Protein AF-A0A077EEK6-F1 (afdb_monomer)

Radius of gyration: 12.17 Å; Cα contacts (8 Å, |Δi|>4): 148; chains: 1; bounding box: 35×25×25 Å

Nearest PDB structures (foldseek):
  6tmf-assembly1_F  TM=6.921E-01  e=3.101E-01  Thermococcus celer Vu 13 = JCM 8558
  6th6-assembly1_Af  TM=5.859E-01  e=2.344E-01  Thermococcus kodakarensis KOD1
  7zai-assembly1_E  TM=5.576E-01  e=6.072E-01  Pyrococcus abyssi GE5

Solvent-accessible surface area (backbone atoms only — not comparable to full-atom values): 4718 Å² total; per-residue (Å²): 132,82,74,50,54,81,37,35,26,73,40,70,52,57,39,74,90,56,84,51,43,32,32,37,28,31,67,87,72,48,75,46,67,50,54,73,83,50,57,82,75,62,54,74,71,26,30,38,35,40,45,84,96,55,60,43,37,39,33,23,59,82,97,41,80,78,48,70,49,74,62,62,83,80,72,81,83,127

Organism: NCBI:txid1338011

Foldseek 3Di:
DDFPDFWFFQDKFFDPVPVRFIWTQTPVRDIATDHPVVRVVDDGGWTWTDDPPDQKIFIGDPNDTPDMDGRDDPDPDD

Sequence (78 aa):
MDYSVFDRIIGKGKDKSNRDIPYIVLSNKKQEYISSNLWDCIEKGDSISKKEGEQYYYIFRGNKVIKYDLYISYKKLE

Secondary structure (DSSP, 8-state):
------EEEEEEEEETTTTTEEEEEETTS-EEE--HHHHTT--TT-EEE--TT-SEEEEEETTEEEEEEE--------

Structure (mmCIF, N/CA/C/O backbone):
data_AF-A0A077EEK6-F1
#
_entry.id   AF-A0A077EEK6-F1
#
loop_
_atom_site.group_PDB
_atom_site.id
_atom_site.type_symbol
_atom_site.label_atom_id
_atom_site.label_alt_id
_atom_site.label_comp_id
_atom_site.label_asym_id
_atom_site.label_entity_id
_atom_site.label_seq_id
_atom_site.pdbx_PDB_ins_code
_atom_site.Cartn_x
_atom_site.Cartn_y
_atom_site.Cartn_z
_atom_site.occupancy
_atom_site.B_iso_or_equiv
_atom_site.auth_seq_id
_atom_site.auth_comp_id
_atom_site.auth_asym_id
_atom_site.auth_atom_id
_atom_site.pdbx_PDB_model_num
ATOM 1 N N . MET A 1 1 ? -19.125 6.756 12.226 1.00 34.53 1 MET A N 1
ATOM 2 C CA . MET A 1 1 ? -18.030 5.789 12.003 1.00 34.53 1 MET A CA 1
ATOM 3 C C . MET A 1 1 ? -17.146 6.397 10.937 1.00 34.53 1 MET A C 1
ATOM 5 O O . MET A 1 1 ? -17.514 6.342 9.771 1.00 34.53 1 MET A O 1
ATOM 9 N N . ASP A 1 2 ? -16.066 7.063 11.335 1.00 32.75 2 ASP A N 1
ATOM 10 C CA . ASP A 1 2 ? -15.174 7.723 10.381 1.00 32.75 2 ASP A CA 1
ATOM 11 C C . ASP A 1 2 ? -14.270 6.690 9.711 1.00 32.75 2 ASP A C 1
ATOM 13 O O . ASP A 1 2 ? -13.267 6.238 10.264 1.00 32.75 2 ASP A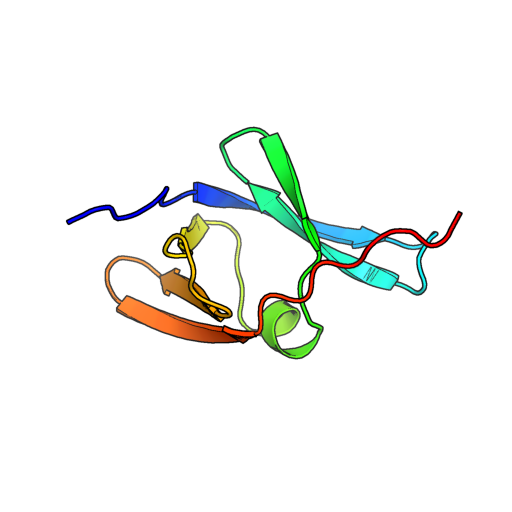 O 1
ATOM 17 N N . TYR A 1 3 ? -14.679 6.275 8.515 1.00 38.69 3 TYR A N 1
ATOM 18 C CA . TYR A 1 3 ? -13.825 5.585 7.560 1.00 38.69 3 TYR A CA 1
ATOM 19 C C . TYR A 1 3 ? -13.117 6.663 6.746 1.00 38.69 3 TYR A C 1
ATOM 21 O O . TYR A 1 3 ? -13.654 7.158 5.754 1.00 38.69 3 TYR A O 1
ATOM 29 N N . SER A 1 4 ? -11.939 7.086 7.200 1.00 47.66 4 SER A N 1
ATOM 30 C CA . SER A 1 4 ? -11.128 8.072 6.491 1.00 47.66 4 SER A CA 1
ATOM 31 C C . SER A 1 4 ? -10.591 7.450 5.192 1.00 47.66 4 SER A C 1
ATOM 33 O O . SER A 1 4 ? -9.536 6.827 5.155 1.00 47.66 4 SER A O 1
ATOM 35 N N . VAL A 1 5 ? -11.384 7.648 4.138 1.00 55.47 5 VAL A N 1
ATOM 36 C CA . VAL A 1 5 ? -11.073 7.584 2.705 1.00 55.47 5 VAL A CA 1
ATOM 37 C C . VAL A 1 5 ? -10.645 6.209 2.172 1.00 55.47 5 VAL A C 1
ATOM 39 O O . VAL A 1 5 ? -9.481 5.823 2.221 1.00 55.47 5 VAL A O 1
ATOM 42 N N . PHE A 1 6 ? -11.605 5.510 1.553 1.00 64.06 6 PHE A N 1
ATOM 43 C CA . PHE A 1 6 ? -11.316 4.489 0.546 1.00 64.06 6 PHE A CA 1
ATOM 44 C C . PHE A 1 6 ? -10.743 5.178 -0.692 1.00 64.06 6 PHE A C 1
ATOM 46 O O . PHE A 1 6 ? -11.497 5.652 -1.543 1.00 64.06 6 PHE A O 1
ATOM 53 N N . ASP A 1 7 ? -9.425 5.238 -0.810 1.00 81.94 7 ASP A N 1
ATOM 54 C CA . ASP A 1 7 ? -8.801 5.645 -2.062 1.00 81.94 7 ASP A CA 1
ATOM 55 C C . ASP A 1 7 ? -8.456 4.414 -2.892 1.00 81.94 7 ASP A C 1
ATOM 57 O O . ASP A 1 7 ? -7.943 3.414 -2.386 1.00 81.94 7 ASP A O 1
ATOM 61 N N . ARG A 1 8 ? -8.750 4.475 -4.191 1.00 90.25 8 ARG A N 1
ATOM 62 C CA . ARG A 1 8 ? -8.408 3.396 -5.117 1.00 90.25 8 ARG A CA 1
ATOM 63 C C . ARG A 1 8 ? -6.974 3.543 -5.579 1.00 90.25 8 ARG A C 1
ATOM 65 O O . ARG A 1 8 ? -6.544 4.628 -5.963 1.00 90.25 8 ARG A O 1
ATOM 72 N N . ILE A 1 9 ? -6.259 2.431 -5.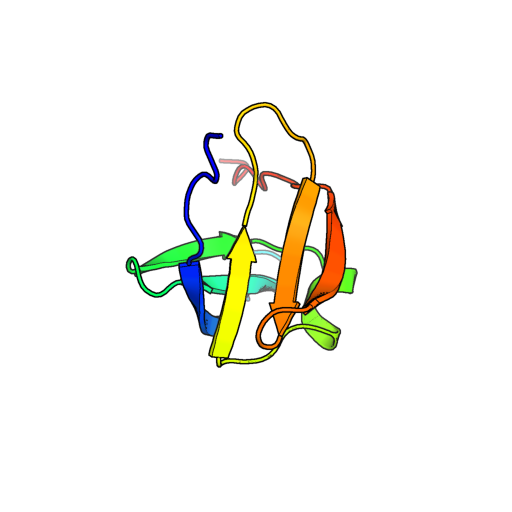628 1.00 92.38 9 ILE A N 1
ATOM 73 C CA . ILE A 1 9 ? -4.928 2.354 -6.214 1.00 92.38 9 ILE A CA 1
ATOM 74 C C . ILE A 1 9 ? -5.085 2.407 -7.735 1.00 92.38 9 ILE A C 1
ATOM 76 O O . ILE A 1 9 ? -5.604 1.482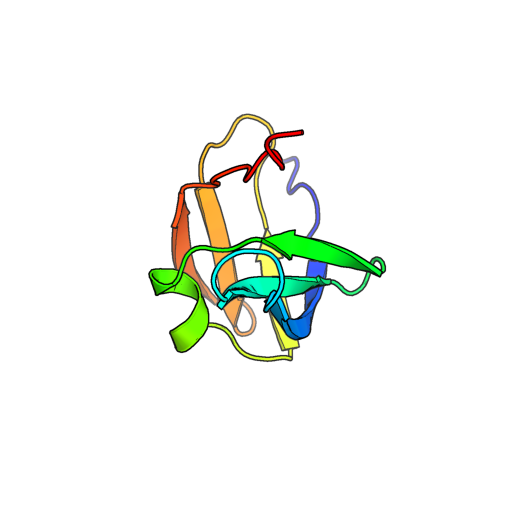 -8.358 1.00 92.38 9 ILE A O 1
ATOM 80 N N . ILE A 1 10 ? -4.625 3.495 -8.347 1.00 94.69 10 ILE A N 1
ATOM 81 C CA . ILE A 1 10 ? -4.633 3.689 -9.807 1.00 94.69 10 ILE A CA 1
ATOM 82 C C . ILE A 1 10 ? -3.252 3.441 -10.429 1.00 94.69 10 ILE A C 1
ATOM 84 O O . ILE A 1 10 ? -3.125 3.206 -11.632 1.00 94.69 10 ILE A O 1
ATOM 88 N N . GLY A 1 11 ? -2.205 3.448 -9.605 1.00 94.12 11 GLY A N 1
ATOM 89 C CA . GLY A 1 11 ? -0.827 3.234 -10.020 1.00 94.12 11 GLY A CA 1
ATOM 90 C C . GLY A 1 11 ? 0.008 2.615 -8.909 1.00 94.12 11 GLY A C 1
ATOM 91 O O . GLY A 1 11 ? -0.314 2.749 -7.734 1.00 94.12 11 GLY A O 1
ATOM 92 N N . LYS A 1 12 ? 1.093 1.941 -9.287 1.00 93.50 12 LYS A N 1
ATOM 93 C CA . LYS A 1 12 ? 2.125 1.491 -8.356 1.00 93.50 12 LYS A CA 1
ATOM 94 C C . LYS A 1 12 ? 3.485 1.522 -9.051 1.00 93.50 12 LYS A C 1
ATOM 96 O O . LYS A 1 12 ? 3.552 1.253 -10.251 1.00 93.50 12 LYS A O 1
ATOM 101 N N . GLY A 1 13 ? 4.539 1.874 -8.326 1.00 93.38 13 GLY A N 1
ATOM 102 C CA . GLY A 1 13 ? 5.899 1.989 -8.848 1.00 93.38 13 GLY A CA 1
ATOM 103 C C . GLY A 1 13 ? 6.952 1.826 -7.756 1.00 93.38 13 GLY A C 1
ATOM 104 O O . GLY A 1 13 ? 6.627 1.570 -6.601 1.00 93.38 13 GLY A O 1
ATOM 105 N N . LYS A 1 14 ? 8.222 1.964 -8.135 1.00 92.62 14 LYS A N 1
ATOM 106 C CA . LYS A 1 14 ? 9.359 1.993 -7.208 1.00 92.62 14 LYS A CA 1
ATOM 107 C C . LYS A 1 14 ? 10.136 3.282 -7.417 1.00 92.62 14 LYS A C 1
ATOM 109 O O . LYS A 1 14 ? 10.379 3.667 -8.564 1.00 92.62 14 LYS A O 1
ATOM 114 N N . ASP A 1 15 ? 10.479 3.965 -6.331 1.00 90.81 15 ASP A N 1
ATOM 115 C CA . ASP A 1 15 ? 11.281 5.183 -6.394 1.00 90.81 15 ASP A CA 1
ATOM 116 C C . ASP A 1 15 ? 12.768 4.825 -6.472 1.00 90.81 15 ASP A C 1
ATOM 118 O O . ASP A 1 15 ? 13.416 4.525 -5.468 1.00 90.81 15 ASP A O 1
ATOM 122 N N . LYS A 1 16 ? 13.317 4.888 -7.688 1.00 88.19 16 LYS A N 1
ATOM 123 C CA . LYS A 1 16 ? 14.736 4.611 -7.954 1.00 88.19 16 LYS A CA 1
ATOM 124 C C . LYS A 1 16 ? 15.683 5.568 -7.228 1.00 88.19 16 LYS A C 1
ATOM 126 O O . LYS A 1 16 ? 16.822 5.204 -6.959 1.00 88.19 16 LYS A O 1
ATOM 131 N N . SER A 1 17 ? 15.228 6.776 -6.898 1.00 86.50 17 SER A N 1
ATOM 132 C CA . SER A 1 17 ? 16.040 7.758 -6.167 1.00 86.50 17 SER A CA 1
ATOM 133 C C . SER A 1 17 ? 16.113 7.445 -4.673 1.00 86.50 17 SER A C 1
ATOM 135 O O . SER A 1 17 ? 16.991 7.952 -3.980 1.00 86.50 17 SER A O 1
ATOM 137 N N . ASN A 1 18 ? 15.205 6.606 -4.171 1.00 82.56 18 ASN A N 1
ATOM 138 C CA . ASN A 1 18 ? 15.079 6.273 -2.761 1.00 82.56 18 ASN A CA 1
ATOM 139 C C . ASN A 1 18 ? 15.157 4.755 -2.553 1.00 82.56 18 ASN A C 1
ATOM 141 O O . ASN A 1 18 ? 14.236 4.144 -2.0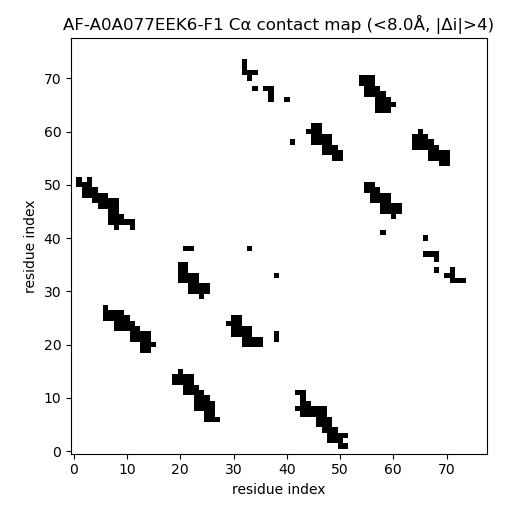23 1.00 82.56 18 ASN A O 1
ATOM 145 N N . ARG A 1 19 ? 16.260 4.139 -3.005 1.00 85.25 19 ARG A N 1
ATOM 146 C CA . ARG A 1 19 ? 16.568 2.704 -2.814 1.00 85.25 19 ARG A CA 1
ATOM 147 C C . ARG A 1 19 ? 15.459 1.753 -3.287 1.00 85.25 19 ARG A C 1
ATOM 149 O O . ARG A 1 19 ? 15.195 0.743 -2.639 1.00 85.25 19 ARG A O 1
ATOM 156 N N . ASP A 1 20 ? 14.797 2.094 -4.390 1.00 88.25 20 ASP A N 1
ATOM 157 C CA . ASP A 1 20 ? 13.690 1.320 -4.958 1.00 88.25 20 ASP A CA 1
ATOM 158 C C . ASP A 1 20 ? 12.516 1.099 -3.985 1.00 88.25 20 ASP A C 1
ATOM 160 O O . ASP A 1 20 ? 11.786 0.108 -4.105 1.00 88.25 20 ASP A O 1
ATOM 164 N N . ILE A 1 21 ? 12.301 2.024 -3.037 1.00 89.06 21 ILE A N 1
ATOM 165 C CA . ILE A 1 21 ? 11.161 1.949 -2.117 1.00 89.06 21 ILE A CA 1
ATOM 166 C C . ILE A 1 21 ? 9.858 1.954 -2.936 1.00 89.06 21 ILE A C 1
ATOM 168 O O . ILE A 1 21 ? 9.660 2.833 -3.787 1.00 89.06 21 ILE A O 1
ATOM 172 N N . PRO A 1 22 ? 8.963 0.972 -2.716 1.00 91.19 22 PRO A N 1
ATOM 173 C CA . PRO A 1 22 ? 7.719 0.889 -3.454 1.00 91.19 22 PRO A CA 1
ATOM 174 C C . PRO A 1 22 ? 6.744 1.985 -3.026 1.00 91.19 22 PRO A C 1
ATOM 176 O O . PRO A 1 22 ? 6.668 2.379 -1.862 1.00 91.19 22 PRO A O 1
ATOM 179 N N . TYR A 1 23 ? 5.962 2.459 -3.985 1.00 90.62 23 TYR A N 1
ATOM 180 C CA . TYR A 1 23 ? 4.906 3.434 -3.765 1.00 90.62 23 TYR A CA 1
ATOM 181 C C . TYR A 1 23 ? 3.652 3.080 -4.561 1.00 90.62 23 TYR A C 1
ATOM 183 O O . TYR A 1 23 ? 3.700 2.395 -5.589 1.00 90.62 23 TYR A O 1
ATOM 191 N N . ILE A 1 24 ? 2.523 3.604 -4.100 1.00 91.38 24 ILE A N 1
ATOM 192 C CA . ILE A 1 24 ? 1.235 3.576 -4.789 1.00 91.38 24 ILE A CA 1
ATOM 193 C C . ILE A 1 24 ? 0.787 4.984 -5.142 1.00 91.38 24 ILE A C 1
ATOM 195 O O . ILE A 1 24 ? 1.122 5.947 -4.459 1.00 91.38 24 ILE A O 1
ATOM 199 N N . VAL A 1 25 ? 0.011 5.084 -6.215 1.00 91.88 25 VAL A N 1
ATOM 200 C CA . VAL A 1 25 ? -0.685 6.301 -6.626 1.00 91.88 25 VAL A CA 1
ATOM 201 C C . VAL A 1 25 ? -2.171 6.067 -6.436 1.00 91.88 25 VAL A C 1
ATOM 203 O O . VAL A 1 25 ? -2.729 5.093 -6.952 1.00 91.88 25 VAL A O 1
ATOM 206 N N . LEU A 1 26 ? -2.794 6.965 -5.691 1.00 90.81 26 LEU A N 1
ATOM 207 C CA . LEU A 1 26 ? -4.192 6.907 -5.301 1.00 90.81 26 LEU A CA 1
ATOM 208 C C . LEU A 1 26 ? -5.077 7.725 -6.249 1.00 90.81 26 LEU A C 1
ATOM 210 O O . LEU A 1 26 ? -4.608 8.627 -6.944 1.00 90.81 26 LEU A O 1
ATOM 214 N N . SER A 1 27 ? -6.377 7.427 -6.273 1.00 90.62 27 SER A N 1
ATOM 215 C CA . SER A 1 27 ? -7.383 8.133 -7.080 1.00 90.62 27 SER A CA 1
ATOM 216 C C . SER A 1 27 ? -7.432 9.637 -6.814 1.00 90.62 27 SER A C 1
ATOM 218 O O . SER A 1 27 ? -7.668 10.421 -7.732 1.00 90.62 27 SER A O 1
ATOM 220 N N . ASN A 1 28 ? -7.146 10.048 -5.581 1.00 87.19 28 ASN A N 1
ATOM 221 C CA . ASN A 1 28 ? -7.007 11.447 -5.179 1.00 87.19 28 ASN A CA 1
ATOM 222 C C . ASN A 1 28 ? -5.694 12.115 -5.660 1.00 87.19 28 ASN A C 1
ATOM 224 O O . ASN A 1 28 ? -5.416 13.251 -5.279 1.00 87.19 28 ASN A O 1
ATOM 228 N N . LYS A 1 29 ? -4.886 11.424 -6.478 1.00 86.50 29 LYS A N 1
ATOM 229 C CA . LYS A 1 29 ? -3.566 11.832 -6.992 1.00 86.50 29 LYS A CA 1
ATOM 230 C C . LYS A 1 29 ? -2.445 11.914 -5.949 1.00 86.50 29 LYS A C 1
ATOM 232 O O . LYS A 1 29 ? -1.356 12.376 -6.283 1.00 86.50 29 LYS A O 1
ATOM 237 N N . LYS A 1 30 ? -2.663 11.456 -4.714 1.00 86.12 30 LYS A N 1
ATOM 238 C CA . LYS A 1 30 ? -1.586 11.316 -3.727 1.00 86.12 30 LYS A CA 1
ATOM 239 C C . LYS A 1 30 ? -0.727 10.099 -4.038 1.00 86.12 30 LYS A C 1
ATOM 241 O O . LYS A 1 30 ? -1.216 9.077 -4.522 1.00 86.12 30 LYS A O 1
ATOM 246 N N . GLN A 1 31 ? 0.555 10.229 -3.724 1.00 88.88 31 GLN A N 1
ATOM 247 C CA . GLN A 1 31 ? 1.509 9.135 -3.744 1.00 88.88 31 GLN A CA 1
ATOM 248 C C . GLN A 1 31 ? 1.841 8.750 -2.305 1.00 88.88 31 GLN A C 1
ATOM 250 O O . GLN A 1 31 ? 2.211 9.614 -1.515 1.00 88.88 31 GLN A O 1
ATOM 255 N N . GLU A 1 32 ? 1.734 7.463 -1.991 1.00 85.38 32 GLU A N 1
ATOM 256 C CA . GLU A 1 32 ? 2.047 6.918 -0.670 1.00 85.38 32 GLU A CA 1
ATOM 257 C C . GLU A 1 32 ? 3.123 5.845 -0.812 1.00 85.38 32 GLU A C 1
ATOM 259 O O . GLU A 1 32 ? 3.011 4.944 -1.647 1.00 85.38 32 GLU A O 1
ATOM 264 N N . TYR A 1 33 ? 4.176 5.943 -0.005 1.00 87.12 33 TYR A N 1
ATOM 265 C CA . TYR A 1 33 ? 5.180 4.889 0.084 1.00 87.12 33 TYR A CA 1
ATOM 266 C C . TYR A 1 33 ? 4.632 3.735 0.915 1.00 87.12 33 TYR A C 1
ATOM 268 O O . TYR A 1 33 ? 3.958 3.937 1.924 1.00 87.12 33 TYR A O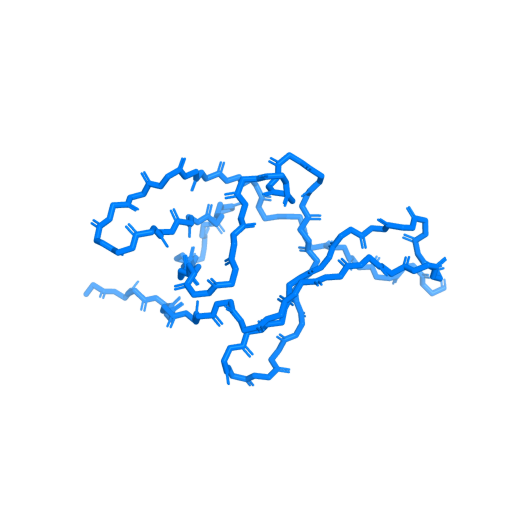 1
ATOM 276 N N . ILE A 1 34 ? 4.933 2.518 0.486 1.00 85.44 34 ILE A N 1
ATOM 277 C CA . ILE A 1 34 ? 4.464 1.299 1.135 1.00 85.44 34 ILE A CA 1
ATOM 278 C C . ILE A 1 34 ? 5.643 0.386 1.446 1.00 85.44 34 ILE A C 1
ATOM 280 O O . ILE A 1 34 ? 6.744 0.552 0.924 1.00 85.44 34 ILE A O 1
ATOM 284 N N . SER A 1 35 ? 5.409 -0.599 2.305 1.00 84.88 35 SER A N 1
ATOM 285 C CA . SER A 1 35 ? 6.387 -1.647 2.559 1.00 84.88 35 SER A CA 1
ATOM 286 C C . SER A 1 35 ? 6.533 -2.564 1.336 1.00 84.88 35 SER A C 1
ATOM 288 O O . SER A 1 35 ? 5.608 -2.742 0.534 1.00 84.88 35 SER A O 1
ATOM 290 N N . SER A 1 36 ? 7.680 -3.235 1.231 1.00 84.31 36 SER A N 1
ATOM 291 C CA . SER A 1 36 ? 7.868 -4.310 0.250 1.00 84.31 36 SER A CA 1
ATOM 292 C C . SER A 1 36 ? 6.904 -5.481 0.469 1.00 84.31 36 SER A C 1
ATOM 294 O O . SER A 1 36 ? 6.515 -6.129 -0.494 1.00 84.31 36 SER A O 1
ATOM 296 N N . ASN A 1 37 ? 6.456 -5.718 1.707 1.00 84.50 37 ASN A N 1
ATOM 297 C CA . ASN A 1 37 ? 5.499 -6.783 2.022 1.00 84.50 37 ASN A CA 1
ATOM 298 C C . ASN A 1 37 ? 4.116 -6.525 1.413 1.00 84.50 37 ASN A C 1
ATOM 300 O O . ASN A 1 37 ? 3.406 -7.466 1.061 1.00 84.50 37 ASN A O 1
ATOM 304 N N . LEU A 1 38 ? 3.719 -5.255 1.306 1.00 83.81 38 LEU A N 1
ATOM 305 C CA . LEU A 1 38 ? 2.480 -4.861 0.643 1.00 83.81 38 LEU A CA 1
ATOM 306 C C . LEU A 1 38 ? 2.605 -4.925 -0.878 1.00 83.81 38 LEU A C 1
ATOM 308 O O . LEU A 1 38 ? 1.651 -5.328 -1.541 1.00 83.81 38 LEU A O 1
ATOM 312 N N . TRP A 1 39 ? 3.765 -4.546 -1.422 1.00 87.94 39 TRP A N 1
ATOM 313 C CA . TRP A 1 39 ? 4.003 -4.373 -2.860 1.00 87.94 39 TRP A CA 1
ATOM 314 C C . TRP A 1 39 ? 3.562 -5.564 -3.725 1.00 87.94 39 TRP A C 1
ATOM 316 O O . TRP A 1 39 ? 2.965 -5.362 -4.793 1.00 87.94 39 TRP A O 1
ATOM 326 N N . ASP A 1 40 ? 3.837 -6.783 -3.260 1.00 86.56 40 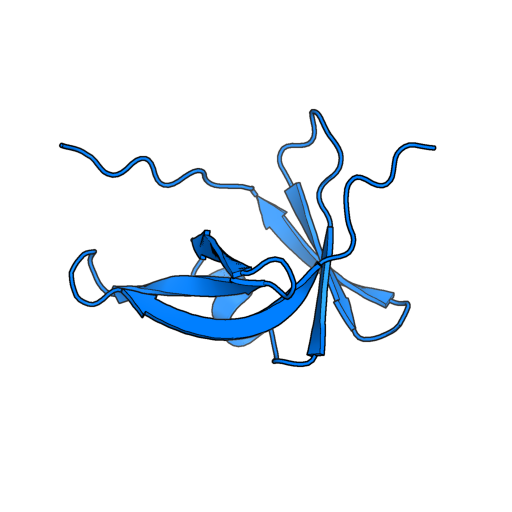ASP A N 1
ATOM 327 C CA . ASP A 1 40 ? 3.537 -8.017 -3.992 1.00 86.56 40 ASP A CA 1
ATOM 328 C C . ASP A 1 40 ? 2.055 -8.413 -3.917 1.00 86.56 40 ASP A C 1
ATOM 330 O O . ASP A 1 40 ? 1.559 -9.106 -4.801 1.00 86.56 40 ASP A O 1
ATOM 334 N N . CYS A 1 41 ? 1.322 -7.953 -2.898 1.00 86.12 41 CYS A N 1
ATOM 335 C CA . CYS A 1 41 ? -0.091 -8.291 -2.703 1.00 86.12 41 CYS A CA 1
ATOM 336 C C . CYS A 1 41 ? -1.057 -7.274 -3.328 1.00 86.12 41 CYS A C 1
ATOM 338 O O . CYS A 1 41 ? -2.211 -7.611 -3.586 1.00 86.12 41 CYS A O 1
ATOM 340 N N . ILE A 1 42 ? -0.612 -6.033 -3.537 1.00 89.25 42 ILE A N 1
ATOM 341 C CA . ILE A 1 42 ? -1.462 -4.952 -4.047 1.00 89.25 42 ILE A CA 1
ATOM 342 C C . ILE A 1 42 ? -1.550 -4.936 -5.578 1.00 89.25 42 ILE A C 1
ATOM 344 O O . ILE A 1 42 ? -0.553 -5.078 -6.299 1.00 89.25 42 ILE A O 1
ATOM 348 N N . GLU A 1 43 ? -2.739 -4.649 -6.090 1.00 91.44 43 GLU A N 1
ATOM 349 C CA . GLU A 1 43 ? -3.009 -4.486 -7.517 1.00 91.44 43 GLU A CA 1
ATOM 350 C C . GLU A 1 43 ? -3.711 -3.155 -7.811 1.00 91.44 43 GLU A C 1
ATOM 352 O O . GLU A 1 43 ? -4.278 -2.500 -6.935 1.00 91.44 43 GLU A O 1
ATOM 357 N N . LYS A 1 44 ? -3.664 -2.723 -9.078 1.00 92.62 44 LYS A N 1
ATOM 358 C CA . LYS A 1 44 ? -4.464 -1.575 -9.521 1.00 92.62 44 LYS A CA 1
ATOM 359 C C . LYS A 1 44 ? -5.946 -1.944 -9.437 1.00 92.62 44 LYS A C 1
ATOM 361 O O . LYS A 1 44 ? -6.338 -3.006 -9.906 1.00 92.62 44 LYS A O 1
ATOM 366 N N . GLY A 1 45 ? -6.759 -1.046 -8.893 1.00 91.25 45 GLY A N 1
ATOM 367 C CA . GLY A 1 45 ? -8.184 -1.269 -8.642 1.00 91.25 45 GLY A CA 1
ATOM 368 C C . GLY A 1 45 ? -8.506 -1.713 -7.214 1.00 91.25 45 GLY A C 1
ATOM 369 O O . GLY A 1 45 ? -9.660 -1.572 -6.807 1.00 91.25 45 GLY A O 1
ATOM 370 N N . ASP A 1 46 ? -7.512 -2.162 -6.441 1.00 92.25 46 ASP A N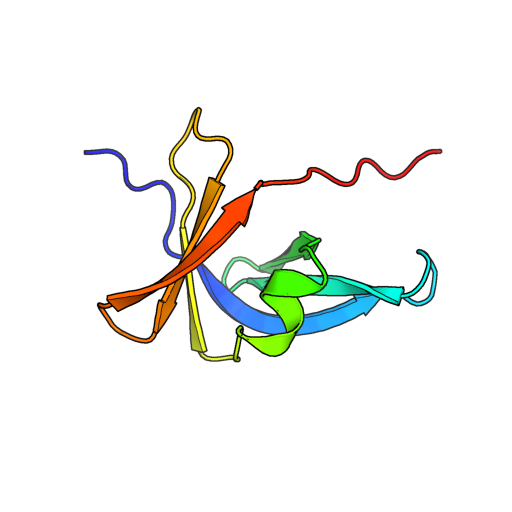 1
ATOM 371 C CA . ASP A 1 46 ? -7.670 -2.360 -4.999 1.00 92.25 46 ASP A CA 1
ATOM 372 C C . ASP A 1 46 ? -7.906 -1.011 -4.300 1.00 92.25 46 ASP A C 1
ATOM 374 O O . ASP A 1 46 ? -7.475 0.046 -4.773 1.00 92.25 46 ASP A O 1
ATOM 378 N N . SER A 1 47 ? -8.587 -1.045 -3.160 1.00 90.25 47 SER A N 1
ATOM 379 C CA . SER A 1 47 ? -8.799 0.127 -2.309 1.00 90.25 47 SER A CA 1
ATOM 380 C C . SER A 1 47 ? -7.902 0.050 -1.083 1.00 90.25 47 SER A C 1
ATOM 382 O O . SER A 1 47 ? -7.692 -1.025 -0.526 1.00 90.25 47 SER A O 1
ATOM 384 N N . ILE A 1 48 ? -7.417 1.194 -0.620 1.00 87.31 48 ILE A N 1
ATOM 385 C CA . ILE A 1 48 ? -6.707 1.324 0.650 1.00 87.31 48 ILE A CA 1
ATOM 386 C C . ILE A 1 48 ? -7.533 2.187 1.601 1.00 87.31 48 ILE A C 1
ATOM 388 O O . ILE A 1 48 ? -8.182 3.139 1.175 1.00 87.31 48 ILE A O 1
ATOM 392 N N . SER A 1 49 ? -7.516 1.847 2.887 1.00 85.62 49 SER A N 1
ATOM 393 C CA . SER A 1 49 ? -8.091 2.670 3.952 1.00 85.62 49 SER A CA 1
ATOM 394 C C . SER A 1 49 ? -7.142 2.700 5.134 1.00 85.62 49 SER A C 1
ATOM 396 O O . SER A 1 49 ? -6.502 1.696 5.458 1.00 85.62 49 SER A O 1
ATOM 398 N N . LYS A 1 50 ? -7.113 3.830 5.833 1.00 81.06 50 LYS A N 1
ATOM 399 C CA . LYS A 1 50 ? -6.524 3.932 7.166 1.00 81.06 50 LYS A CA 1
ATOM 400 C C . LYS A 1 50 ? -7.405 4.792 8.025 1.00 81.06 50 LYS A C 1
ATOM 402 O O . LYS A 1 50 ? -7.768 5.903 7.655 1.00 81.06 50 LYS A O 1
ATOM 407 N N . LYS A 1 51 ? -7.718 4.259 9.192 1.00 75.88 51 LYS A N 1
ATOM 408 C CA . LYS A 1 51 ? -8.448 5.004 10.194 1.00 75.88 51 LYS A CA 1
ATOM 409 C C . LYS A 1 51 ? -7.528 6.047 10.819 1.00 75.88 51 LYS A C 1
ATOM 411 O O . LYS A 1 51 ? -6.345 5.794 11.061 1.00 75.88 51 LYS A O 1
ATOM 416 N N . GLU A 1 52 ? -8.075 7.219 11.094 1.00 73.62 52 GLU A N 1
ATOM 417 C CA . GLU A 1 52 ? -7.368 8.240 11.856 1.00 73.62 52 GLU A CA 1
ATOM 418 C C . GLU A 1 52 ? -6.931 7.695 13.228 1.00 73.62 52 GLU A C 1
ATOM 420 O O . GLU A 1 52 ? -7.678 6.985 13.902 1.00 73.62 52 GLU A O 1
ATOM 425 N N . GLY A 1 53 ? -5.681 7.970 13.608 1.00 72.56 53 GLY A N 1
ATOM 426 C CA . GLY A 1 53 ? -5.066 7.439 14.829 1.00 72.56 53 GLY A CA 1
ATOM 427 C C . GLY A 1 53 ? -4.594 5.981 14.749 1.00 72.56 53 GLY A C 1
ATOM 428 O O . GLY A 1 53 ? -3.862 5.547 15.637 1.00 72.56 53 GLY A O 1
ATOM 429 N N . GLU A 1 54 ? -4.933 5.227 13.696 1.00 77.56 54 GLU A N 1
ATOM 430 C CA . GLU A 1 54 ? -4.400 3.876 13.516 1.00 77.56 54 GLU A CA 1
ATOM 431 C C . GLU A 1 54 ? -3.015 3.881 12.877 1.00 77.56 54 GLU A C 1
ATOM 433 O O . GLU A 1 54 ? -2.673 4.695 12.013 1.00 77.56 54 GLU A O 1
ATOM 438 N N . GLN A 1 55 ? -2.214 2.911 13.304 1.00 81.12 55 GLN A N 1
ATOM 439 C CA . GLN A 1 55 ? -0.887 2.672 12.760 1.00 81.12 55 GLN A CA 1
ATOM 440 C C . GLN A 1 55 ? -0.914 1.739 11.554 1.00 81.12 55 GLN A C 1
ATOM 442 O O . GLN A 1 55 ? 0.149 1.462 11.030 1.00 81.12 55 GLN A O 1
ATOM 447 N N . TYR A 1 56 ? -2.073 1.251 11.107 1.00 82.81 56 TYR A N 1
ATOM 448 C CA . TYR A 1 56 ? -2.168 0.269 10.028 1.00 82.81 56 TYR A CA 1
ATOM 449 C C . TYR A 1 56 ? -2.951 0.813 8.832 1.00 82.81 56 TYR A C 1
ATOM 451 O O . TYR A 1 56 ? -3.921 1.556 8.991 1.00 82.81 56 TYR A O 1
ATOM 459 N N . TYR A 1 57 ? -2.542 0.408 7.631 1.00 82.81 57 TYR A N 1
ATOM 460 C CA . TYR A 1 57 ? -3.388 0.456 6.443 1.00 82.81 57 TYR A CA 1
ATOM 461 C C . TYR A 1 57 ? -4.031 -0.903 6.209 1.00 82.81 57 TYR A C 1
ATOM 463 O O . TYR A 1 57 ? -3.409 -1.938 6.442 1.00 82.81 57 TYR A O 1
ATOM 471 N N . TYR A 1 58 ? -5.240 -0.884 5.659 1.00 87.25 58 TYR A N 1
ATOM 472 C CA . TYR A 1 58 ? -5.958 -2.066 5.199 1.00 87.25 58 TYR A CA 1
ATOM 473 C C . TYR A 1 58 ? -6.138 -1.975 3.690 1.00 87.25 58 TYR A C 1
ATOM 475 O O . TYR A 1 58 ? -6.565 -0.942 3.169 1.00 87.25 58 TYR A O 1
ATOM 483 N N . ILE A 1 59 ? -5.829 -3.067 3.001 1.00 89.31 59 ILE A N 1
ATOM 484 C CA . ILE A 1 59 ? -6.035 -3.221 1.566 1.00 89.31 59 ILE A CA 1
ATOM 485 C C . ILE A 1 59 ? -7.277 -4.064 1.343 1.00 89.31 59 ILE A C 1
ATOM 487 O O . ILE A 1 59 ? -7.413 -5.156 1.903 1.00 89.31 59 ILE A O 1
ATOM 491 N N . PHE A 1 60 ? -8.151 -3.572 0.479 1.00 90.00 60 PHE A N 1
ATOM 492 C CA . PHE A 1 60 ? -9.397 -4.206 0.106 1.00 90.00 60 PHE A CA 1
ATOM 493 C C . PHE A 1 60 ? -9.385 -4.545 -1.376 1.00 90.00 60 PHE A C 1
ATOM 495 O O . PHE A 1 60 ? -9.096 -3.692 -2.214 1.00 90.00 60 PHE A O 1
ATOM 502 N N . ARG A 1 61 ? -9.792 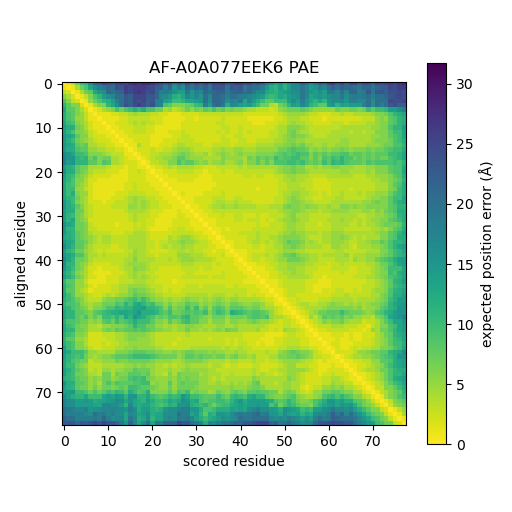-5.770 -1.698 1.00 89.69 61 ARG A N 1
ATOM 503 C CA . ARG A 1 61 ? -10.118 -6.180 -3.066 1.00 89.69 61 ARG A CA 1
ATOM 504 C C . ARG A 1 61 ? -11.610 -6.458 -3.122 1.00 89.69 61 ARG A C 1
ATOM 506 O O . ARG A 1 61 ? -12.103 -7.405 -2.505 1.00 89.69 61 ARG A O 1
ATOM 513 N N . GLY A 1 62 ? -12.352 -5.571 -3.782 1.00 84.62 62 GLY A N 1
ATOM 514 C CA . GLY A 1 62 ? -13.803 -5.496 -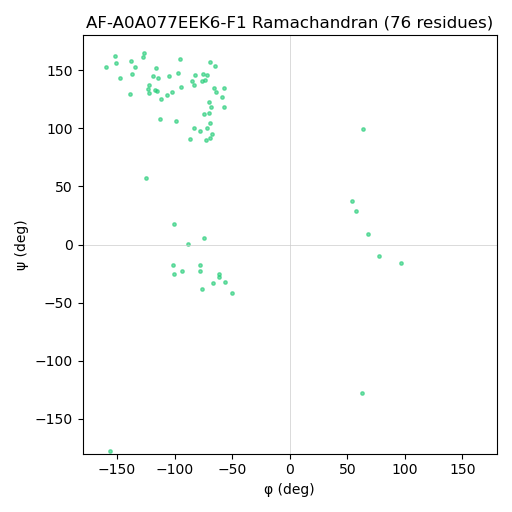3.598 1.00 84.62 62 GLY A CA 1
ATOM 515 C C . GLY A 1 62 ? -14.154 -5.125 -2.150 1.00 84.62 62 GLY A C 1
ATOM 516 O O . GLY A 1 62 ? -13.621 -4.155 -1.622 1.00 84.62 62 GLY A O 1
ATOM 517 N N . ASN A 1 63 ? -15.015 -5.916 -1.498 1.00 83.56 63 ASN A N 1
ATOM 518 C CA . ASN A 1 63 ? -15.507 -5.662 -0.131 1.00 83.56 63 ASN A CA 1
ATOM 519 C C . ASN A 1 63 ? -14.797 -6.500 0.954 1.00 83.56 63 ASN A C 1
ATOM 521 O O . ASN A 1 63 ? -15.334 -6.674 2.047 1.00 83.56 63 ASN A O 1
ATOM 525 N N . LYS A 1 64 ? -13.621 -7.073 0.662 1.00 86.94 64 LYS A N 1
ATOM 526 C CA . LYS A 1 64 ? -12.866 -7.922 1.599 1.00 86.94 64 LYS A CA 1
ATOM 527 C C . LYS A 1 64 ? -11.474 -7.361 1.846 1.00 86.94 64 LYS A C 1
ATOM 529 O O . LYS A 1 64 ? -10.798 -6.986 0.892 1.00 86.94 64 LYS A O 1
ATOM 534 N N . VAL A 1 65 ? -11.040 -7.375 3.106 1.00 89.06 65 VAL A N 1
ATOM 535 C CA . VAL A 1 65 ? -9.646 -7.098 3.476 1.00 89.06 65 VAL A CA 1
ATOM 536 C C . VAL A 1 65 ? -8.780 -8.261 2.999 1.00 89.06 65 VAL A C 1
ATOM 538 O O . VAL A 1 65 ? -9.022 -9.402 3.386 1.00 89.06 65 VAL A O 1
ATOM 541 N N . ILE A 1 66 ? -7.780 -7.979 2.165 1.00 89.88 66 ILE A N 1
ATOM 542 C CA . ILE A 1 66 ? -6.811 -8.980 1.685 1.00 89.88 66 ILE A CA 1
ATOM 543 C C . ILE A 1 66 ? -5.480 -8.906 2.434 1.00 89.88 66 ILE A C 1
ATOM 545 O O . ILE A 1 66 ? -4.756 -9.896 2.521 1.00 89.88 66 ILE A O 1
ATOM 549 N N . LYS A 1 67 ? -5.150 -7.734 2.983 1.00 87.81 67 LYS A N 1
ATOM 550 C CA . LYS A 1 67 ? -3.908 -7.488 3.711 1.00 87.81 67 LYS A CA 1
ATOM 551 C C . LYS A 1 67 ? -4.068 -6.271 4.612 1.00 87.81 67 LYS A C 1
ATOM 553 O O . LYS A 1 67 ? -4.833 -5.363 4.299 1.00 87.81 67 LYS A O 1
ATOM 558 N N . TYR A 1 68 ? -3.304 -6.236 5.690 1.00 86.81 68 TYR A N 1
ATOM 559 C CA . TYR A 1 68 ? -3.024 -5.022 6.440 1.00 86.81 68 TYR A CA 1
ATOM 560 C C . TYR A 1 68 ? -1.528 -4.970 6.741 1.00 86.81 68 TYR A C 1
ATOM 562 O O . TYR A 1 68 ? -0.868 -6.013 6.785 1.00 86.81 68 TYR A O 1
ATOM 570 N N . ASP A 1 69 ? -0.992 -3.767 6.897 1.00 83.25 69 ASP A N 1
ATOM 571 C CA . ASP A 1 69 ? 0.407 -3.564 7.267 1.00 83.25 69 ASP A CA 1
ATOM 572 C C . ASP A 1 69 ? 0.578 -2.246 8.017 1.00 83.25 69 ASP A C 1
ATOM 574 O O . ASP A 1 69 ? -0.292 -1.371 7.971 1.00 83.25 69 ASP A O 1
ATOM 578 N N . LEU A 1 70 ? 1.699 -2.119 8.719 1.00 79.56 70 LEU A N 1
ATOM 579 C CA . LEU A 1 70 ? 2.058 -0.920 9.451 1.00 79.56 70 LEU A CA 1
ATOM 580 C C . LEU A 1 70 ? 2.249 0.250 8.476 1.00 79.56 70 LEU A C 1
ATOM 582 O O . LEU A 1 70 ? 2.978 0.165 7.487 1.00 79.56 70 LEU A O 1
ATOM 586 N N . TYR A 1 71 ? 1.623 1.377 8.788 1.00 73.06 71 TYR A N 1
ATOM 587 C CA . TYR A 1 71 ? 1.898 2.649 8.162 1.00 73.06 71 TYR A CA 1
ATOM 588 C C . TYR A 1 71 ? 3.275 3.138 8.583 1.00 73.06 71 TYR A C 1
ATOM 590 O O . TYR A 1 71 ? 3.467 3.664 9.681 1.00 73.06 71 TYR A O 1
ATOM 598 N N . ILE A 1 72 ? 4.223 3.010 7.666 1.00 66.88 72 ILE A N 1
ATOM 599 C CA . ILE A 1 72 ? 5.538 3.610 7.807 1.00 66.88 72 ILE A CA 1
ATOM 600 C C . ILE A 1 72 ? 5.527 4.896 6.987 1.00 66.88 72 ILE A C 1
ATOM 602 O O . ILE A 1 72 ? 5.556 4.870 5.759 1.00 66.88 72 ILE A O 1
ATOM 606 N N . SER A 1 73 ? 5.475 6.036 7.676 1.00 63.59 73 SER A N 1
ATOM 607 C CA . SER A 1 73 ? 5.735 7.322 7.035 1.00 63.59 73 SER A CA 1
ATOM 608 C C . SER A 1 73 ? 7.230 7.407 6.747 1.00 63.59 73 SER A C 1
ATOM 610 O O . SER A 1 73 ? 8.039 7.669 7.640 1.00 63.59 73 SER A O 1
ATOM 612 N N . TYR A 1 74 ? 7.612 7.140 5.501 1.00 62.81 74 TYR A N 1
ATOM 613 C CA . TYR A 1 74 ? 8.973 7.374 5.041 1.00 62.81 74 TYR A CA 1
ATOM 614 C C . TYR A 1 74 ? 9.170 8.884 4.899 1.00 62.81 74 TYR A C 1
ATOM 616 O O . TYR A 1 74 ? 8.898 9.474 3.854 1.00 62.81 74 TYR A O 1
ATOM 624 N N . LYS A 1 75 ? 9.626 9.533 5.974 1.00 52.00 75 LYS A N 1
ATOM 625 C CA . LYS A 1 75 ? 10.100 10.912 5.890 1.00 52.00 75 LYS A CA 1
ATOM 626 C C . LYS A 1 75 ? 11.389 10.886 5.072 1.00 52.00 75 LYS A C 1
ATOM 628 O O . LYS A 1 75 ? 12.343 10.208 5.453 1.00 52.00 75 LYS A O 1
ATOM 633 N N . LYS A 1 76 ? 11.400 11.572 3.928 1.00 45.41 76 LYS A N 1
ATOM 634 C CA . LYS A 1 76 ? 12.628 11.778 3.156 1.00 45.41 76 LYS A CA 1
ATOM 635 C C . LYS A 1 76 ? 13.624 12.458 4.100 1.00 45.41 76 LYS A C 1
ATOM 637 O O . LYS A 1 76 ? 13.301 13.503 4.660 1.00 45.41 76 LYS A O 1
ATOM 642 N N . LEU A 1 77 ? 14.753 11.806 4.365 1.00 51.88 77 LEU A N 1
ATOM 643 C CA . LEU A 1 77 ? 15.854 12.435 5.085 1.00 51.88 77 LEU A CA 1
ATOM 644 C C . LEU A 1 77 ? 16.437 13.473 4.121 1.00 51.88 77 LEU A C 1
ATOM 646 O O . LEU A 1 77 ? 16.877 13.099 3.032 1.00 51.88 77 LEU A O 1
ATOM 650 N N . GLU A 1 78 ? 16.294 14.749 4.474 1.00 45.56 78 GLU A N 1
ATOM 651 C CA . GLU A 1 78 ? 16.944 15.878 3.796 1.00 45.56 78 GLU A CA 1
ATOM 652 C C . GLU A 1 78 ? 18.436 15.925 4.131 1.00 45.56 78 GLU A C 1
ATOM 654 O O . GLU A 1 78 ? 18.789 15.599 5.291 1.00 45.56 78 GLU A O 1
#

Mean predicted aligned error: 6.33 Å

pLDDT: mean 80.82, std 14.84, range [32.75, 94.69]